Protein AF-A0A7S2JF56-F1 (afdb_monomer_lite)

Sequence (89 aa):
MTEGHPLNTNASSRRLLQEWGFYWDLKRPVLLEKTPTDMLTSRLIQALLTPRATTFLFITRHPLAVALAHRRWACCRSHTLPSLVLQYA

Organism: NCBI:txid156173

pLDDT: mean 85.61, std 12.65, range [45.66, 97.25]

Foldseek 3Di:
DACPDPCLDQVNLVVVCVVQVVVFPPVDPDTDDDDLVCPVVVRSNCSSHPVVRDDDDDDDDDVVVVVVVVVVVVVCPPPDPVNVVVVVD

Structure (mmCIF, N/CA/C/O backbone):
data_AF-A0A7S2JF56-F1
#
_entry.id   AF-A0A7S2JF56-F1
#
loop_
_atom_site.group_PDB
_atom_site.id
_atom_site.type_symbol
_atom_site.label_atom_id
_atom_site.label_alt_id
_atom_site.label_comp_id
_atom_site.label_asym_id
_atom_site.label_entity_id
_atom_site.label_seq_id
_atom_site.pdbx_PDB_ins_code
_atom_site.Cartn_x
_atom_site.Cartn_y
_atom_site.Cartn_z
_atom_site.occupancy
_atom_site.B_iso_or_equiv
_atom_site.auth_seq_id
_atom_site.auth_comp_id
_atom_site.auth_asym_id
_atom_site.auth_atom_id
_atom_site.pdbx_PDB_model_num
ATOM 1 N N . MET A 1 1 ? 9.704 7.088 4.517 1.00 84.75 1 MET A N 1
ATOM 2 C CA . MET A 1 1 ? 8.394 7.482 5.082 1.00 84.75 1 MET A CA 1
ATOM 3 C C . MET A 1 1 ? 7.894 6.340 5.959 1.00 84.75 1 MET A C 1
ATOM 5 O O . MET A 1 1 ? 7.452 5.331 5.428 1.00 84.75 1 MET A O 1
ATOM 9 N N . THR A 1 2 ? 8.053 6.456 7.277 1.00 92.31 2 THR A N 1
ATOM 10 C CA . THR A 1 2 ? 7.737 5.415 8.278 1.00 92.31 2 THR A CA 1
ATOM 11 C C . THR A 1 2 ? 6.604 5.875 9.206 1.00 92.31 2 THR A C 1
ATOM 13 O O . THR A 1 2 ? 6.015 6.930 8.980 1.00 92.31 2 THR A O 1
ATOM 16 N N . GLU A 1 3 ? 6.290 5.117 10.253 1.00 93.44 3 GLU A N 1
ATOM 17 C CA . GLU A 1 3 ? 5.242 5.423 11.235 1.00 93.44 3 GLU A CA 1
ATOM 18 C C . GLU A 1 3 ? 5.432 6.763 11.976 1.00 93.44 3 GLU A C 1
ATOM 20 O O . GLU A 1 3 ? 4.451 7.387 12.365 1.00 93.44 3 GLU A O 1
ATOM 25 N N . GLY A 1 4 ? 6.668 7.252 12.126 1.00 94.56 4 GLY A N 1
ATOM 26 C CA . GLY A 1 4 ? 6.966 8.552 12.750 1.00 94.56 4 GLY A CA 1
ATOM 27 C C . GLY A 1 4 ? 6.871 9.754 11.801 1.00 94.56 4 GLY A C 1
ATOM 28 O O . GLY A 1 4 ? 7.262 10.860 12.163 1.00 94.56 4 GLY A O 1
ATOM 29 N N . HIS A 1 5 ? 6.427 9.552 10.559 1.00 96.75 5 HIS A N 1
ATOM 30 C CA . HIS A 1 5 ? 6.406 10.610 9.553 1.00 96.75 5 HIS A CA 1
ATOM 31 C C . HIS A 1 5 ? 5.340 11.682 9.868 1.00 96.75 5 HIS A C 1
ATOM 33 O O . HIS A 1 5 ? 4.248 11.319 10.300 1.00 96.75 5 HIS A O 1
ATOM 39 N N . PRO A 1 6 ? 5.562 12.978 9.553 1.00 97.25 6 PRO A N 1
ATOM 40 C CA . PRO A 1 6 ? 4.591 14.055 9.814 1.00 97.25 6 PRO A CA 1
ATOM 41 C C . PRO A 1 6 ? 3.213 13.873 9.164 1.00 97.25 6 PRO A C 1
ATOM 43 O O . PRO A 1 6 ? 2.238 14.486 9.582 1.00 97.25 6 PRO A O 1
ATOM 46 N N . LEU A 1 7 ? 3.125 13.030 8.132 1.00 95.94 7 LEU A N 1
ATOM 47 C CA . LEU A 1 7 ? 1.859 12.677 7.483 1.00 95.94 7 LEU A CA 1
ATOM 48 C C . LEU A 1 7 ? 1.065 11.611 8.242 1.00 95.94 7 LEU A C 1
ATOM 50 O O . LEU A 1 7 ? -0.043 11.304 7.820 1.00 95.94 7 LEU A O 1
ATOM 54 N N . ASN A 1 8 ? 1.586 11.044 9.333 1.00 95.75 8 ASN A N 1
ATOM 55 C CA . ASN A 1 8 ? 0.845 10.116 10.178 1.00 95.75 8 ASN A CA 1
ATOM 56 C C . ASN A 1 8 ? -0.180 10.875 11.037 1.00 95.75 8 ASN A C 1
ATOM 58 O O . ASN A 1 8 ? 0.006 11.095 12.232 1.00 95.75 8 ASN A O 1
ATOM 62 N N . THR A 1 9 ? -1.249 11.341 10.392 1.00 95.94 9 THR A N 1
ATOM 63 C CA . THR A 1 9 ? -2.315 12.121 11.021 1.00 95.94 9 THR A CA 1
ATOM 64 C C . THR A 1 9 ? -3.680 11.512 10.729 1.00 95.94 9 THR A C 1
ATOM 66 O O . THR A 1 9 ? -3.908 10.912 9.676 1.00 95.94 9 THR A O 1
ATOM 69 N N . ASN A 1 10 ? -4.647 11.763 11.613 1.00 95.62 10 ASN A N 1
ATOM 70 C CA . ASN A 1 10 ? -6.044 11.370 11.394 1.00 95.62 10 ASN A CA 1
ATOM 71 C C . ASN A 1 10 ? -6.661 12.015 10.138 1.00 95.62 10 ASN A C 1
ATOM 73 O O . ASN A 1 10 ? -7.626 11.494 9.580 1.00 95.62 10 ASN A O 1
ATOM 77 N N . ALA A 1 11 ? -6.154 13.170 9.695 1.00 97.00 11 ALA A N 1
ATOM 78 C CA . ALA A 1 11 ? -6.601 13.802 8.455 1.00 97.00 11 ALA A CA 1
ATOM 79 C C . ALA A 1 11 ? -6.117 13.013 7.230 1.00 97.00 11 ALA A C 1
ATOM 81 O O . ALA A 1 11 ? -6.918 12.684 6.356 1.00 97.00 11 ALA A O 1
ATOM 82 N N . SER A 1 12 ? -4.836 12.643 7.210 1.00 96.25 12 SER A N 1
ATOM 83 C CA . SER A 1 12 ? -4.243 11.814 6.158 1.00 96.25 12 SER A CA 1
ATOM 84 C C . SER A 1 12 ? -4.882 10.426 6.094 1.00 96.25 12 SER A C 1
ATOM 86 O O . SER A 1 12 ? -5.178 9.952 5.003 1.00 96.25 12 SER A O 1
ATOM 88 N N . SER A 1 13 ? -5.171 9.816 7.249 1.00 94.88 13 SER A N 1
ATOM 89 C CA . SER A 1 13 ? -5.869 8.526 7.342 1.00 94.88 13 SER A CA 1
ATOM 90 C C . SER A 1 13 ? -7.253 8.574 6.684 1.00 94.88 13 SER A C 1
ATOM 92 O O . SER A 1 13 ? -7.552 7.784 5.789 1.00 94.88 13 SER A O 1
ATOM 94 N N . ARG A 1 14 ? -8.078 9.562 7.059 1.00 94.94 14 ARG A N 1
ATOM 95 C CA . ARG A 1 14 ? -9.420 9.744 6.483 1.00 94.94 14 ARG A CA 1
ATOM 96 C C . ARG A 1 14 ? -9.372 9.993 4.982 1.00 94.94 14 ARG A C 1
ATOM 98 O O . ARG A 1 14 ? -10.168 9.409 4.255 1.00 94.94 14 ARG A O 1
ATOM 105 N N . ARG A 1 15 ? -8.435 10.825 4.525 1.00 95.94 15 ARG A N 1
ATOM 106 C CA . ARG A 1 15 ? -8.258 11.109 3.100 1.00 95.94 15 ARG A CA 1
ATOM 107 C C . ARG A 1 15 ? -7.882 9.850 2.319 1.00 95.94 15 ARG A C 1
ATOM 109 O O . ARG A 1 15 ? -8.498 9.580 1.296 1.00 95.94 15 ARG A O 1
ATOM 116 N N . LEU A 1 16 ? -6.939 9.059 2.834 1.00 92.81 16 LEU A N 1
ATOM 117 C CA . LEU A 1 16 ? -6.528 7.798 2.218 1.00 92.81 16 LEU A CA 1
ATOM 118 C C . LEU A 1 16 ? -7.712 6.829 2.088 1.00 92.81 16 LEU A C 1
ATOM 120 O O . LEU A 1 16 ? -7.965 6.302 1.010 1.00 92.81 16 LEU A O 1
ATOM 124 N N . LEU A 1 17 ? -8.482 6.646 3.165 1.00 91.94 17 LEU A N 1
ATOM 125 C CA . LEU A 1 17 ? -9.667 5.782 3.163 1.00 91.94 17 LEU A CA 1
ATOM 126 C C . LEU A 1 17 ? -10.763 6.269 2.207 1.00 91.94 17 LEU A C 1
ATOM 128 O O . LEU A 1 17 ? -11.456 5.443 1.625 1.00 91.94 17 LEU A O 1
ATOM 132 N N . GLN A 1 18 ? -10.933 7.581 2.034 1.00 93.56 18 GLN A N 1
ATOM 133 C CA . GLN A 1 18 ? -11.889 8.138 1.072 1.00 93.56 18 GLN A CA 1
ATOM 134 C C . GLN A 1 18 ? -11.453 7.894 -0.375 1.00 93.56 18 GLN A C 1
ATOM 136 O O . GLN A 1 18 ? -12.266 7.473 -1.195 1.00 93.56 18 GLN A O 1
ATOM 141 N N . GLU A 1 19 ? -10.179 8.140 -0.682 1.00 92.81 19 GLU A N 1
ATOM 142 C CA . GLU A 1 19 ? -9.632 7.967 -2.031 1.00 92.81 19 GLU A CA 1
ATOM 143 C C . GLU A 1 19 ? -9.609 6.484 -2.441 1.00 92.81 19 GLU A C 1
ATOM 145 O O . GLU A 1 19 ? -9.966 6.152 -3.571 1.00 92.81 19 GLU A O 1
ATOM 150 N N . TRP A 1 20 ? -9.249 5.580 -1.525 1.00 92.31 20 TRP A N 1
ATOM 151 C CA . TRP A 1 20 ? -9.202 4.135 -1.793 1.00 92.31 20 TRP A CA 1
ATOM 152 C C . TRP A 1 20 ? -10.576 3.473 -1.701 1.00 92.31 20 TRP A C 1
ATOM 154 O O . TRP A 1 20 ? -10.931 2.648 -2.541 1.00 92.31 20 TRP A O 1
ATOM 164 N N . GLY A 1 21 ? -11.382 3.873 -0.715 1.00 92.50 21 GLY A N 1
ATOM 165 C CA . GLY A 1 21 ? -12.705 3.308 -0.461 1.00 92.50 21 GLY A CA 1
ATOM 166 C C . GLY A 1 21 ? -13.674 3.458 -1.630 1.00 92.50 21 GLY A C 1
ATOM 167 O O . GLY A 1 21 ? -14.592 2.654 -1.746 1.00 92.50 21 GLY A O 1
ATOM 168 N N . PHE A 1 22 ? -13.438 4.417 -2.531 1.00 93.12 22 PHE A N 1
ATOM 169 C CA . PHE A 1 22 ? -14.181 4.547 -3.786 1.00 93.12 22 PHE A CA 1
ATOM 170 C C . PHE A 1 22 ? -14.116 3.280 -4.659 1.00 93.12 22 PHE A C 1
ATOM 172 O O . PHE A 1 22 ? -15.093 2.946 -5.327 1.00 93.12 22 PHE A O 1
ATOM 179 N N . TYR A 1 23 ? -12.990 2.560 -4.642 1.00 92.81 23 TYR A N 1
ATOM 180 C CA . TYR A 1 23 ? -12.775 1.364 -5.464 1.00 92.81 23 TYR A CA 1
ATOM 181 C C . TYR A 1 23 ? -13.087 0.053 -4.731 1.00 92.81 23 TYR A C 1
ATOM 183 O O . TYR A 1 23 ? -13.071 -1.018 -5.341 1.00 92.81 23 TYR A O 1
ATOM 191 N N . TRP A 1 24 ? -13.355 0.109 -3.427 1.00 94.19 24 TRP A N 1
ATOM 192 C CA . TRP A 1 24 ? -13.571 -1.069 -2.597 1.00 94.19 24 TRP A CA 1
ATOM 193 C C . TRP A 1 24 ? -15.050 -1.450 -2.484 1.00 94.19 24 TRP A C 1
ATOM 195 O O . TRP A 1 24 ? -15.922 -0.612 -2.269 1.00 94.19 24 TRP A O 1
ATOM 205 N N . ASP A 1 25 ? -15.331 -2.754 -2.522 1.00 94.88 25 ASP A N 1
ATOM 206 C CA . ASP A 1 25 ? -16.621 -3.297 -2.088 1.00 94.88 25 ASP A CA 1
ATOM 207 C C . ASP A 1 25 ? -16.624 -3.441 -0.560 1.00 94.88 25 ASP A C 1
ATOM 209 O O . ASP A 1 25 ? -16.160 -4.440 -0.006 1.00 94.88 25 ASP A O 1
ATOM 213 N N . LEU A 1 26 ? -17.170 -2.435 0.129 1.00 92.69 26 LEU A N 1
ATOM 214 C CA . LEU A 1 26 ? -17.216 -2.381 1.595 1.00 92.69 26 LEU A CA 1
ATOM 215 C C . LEU A 1 26 ? -18.124 -3.447 2.233 1.00 92.69 26 LEU A C 1
ATOM 217 O O . LEU A 1 26 ? -18.173 -3.552 3.457 1.00 92.69 26 LEU A O 1
ATOM 221 N N . LYS A 1 27 ? -18.836 -4.255 1.435 1.00 95.69 27 LYS A N 1
ATOM 222 C CA . LYS A 1 27 ? -19.579 -5.423 1.938 1.00 95.69 27 LYS A CA 1
ATOM 223 C C . LYS A 1 27 ? -18.675 -6.639 2.150 1.00 95.69 27 LYS A C 1
ATOM 225 O O . LYS A 1 27 ? -19.122 -7.636 2.718 1.00 95.69 27 LYS A O 1
ATOM 230 N N . ARG A 1 28 ? -17.424 -6.601 1.675 1.00 95.25 28 ARG A N 1
ATOM 231 C CA . ARG A 1 28 ? -16.465 -7.702 1.820 1.00 95.25 28 ARG A CA 1
ATOM 232 C C . ARG A 1 28 ? -15.759 -7.643 3.177 1.00 95.25 28 ARG A C 1
ATOM 234 O O . ARG A 1 28 ? -15.422 -6.560 3.643 1.00 95.25 28 ARG A O 1
ATOM 241 N N . PRO A 1 29 ? -15.461 -8.803 3.790 1.00 93.38 29 PRO A N 1
ATOM 242 C CA . PRO A 1 29 ? -14.775 -8.857 5.082 1.00 93.38 29 PRO A CA 1
ATOM 243 C C . PRO A 1 29 ? -13.291 -8.472 4.997 1.00 93.38 29 PRO A C 1
ATOM 245 O O . PRO A 1 29 ? -12.676 -8.171 6.014 1.00 93.38 29 PRO A O 1
ATOM 248 N N . VAL A 1 30 ? -12.708 -8.510 3.795 1.00 92.38 30 VAL A N 1
ATOM 249 C CA . VAL A 1 30 ? -11.312 -8.157 3.534 1.00 92.38 30 VAL A CA 1
ATOM 250 C C . VAL A 1 30 ? -11.274 -7.217 2.341 1.00 92.38 30 VAL A C 1
ATOM 252 O O . VAL A 1 30 ? -11.832 -7.526 1.287 1.00 92.38 30 VAL A O 1
ATOM 255 N N . LEU A 1 31 ? -10.597 -6.087 2.520 1.00 92.69 31 LEU A N 1
ATOM 256 C CA . LEU A 1 31 ? -10.343 -5.100 1.479 1.00 92.69 31 LEU A CA 1
ATOM 257 C C . LEU A 1 31 ? -8.893 -5.252 1.026 1.00 92.69 31 LEU A C 1
ATOM 259 O O . LEU A 1 31 ? -7.995 -5.408 1.856 1.00 92.69 31 LEU A O 1
ATOM 263 N N . LEU A 1 32 ? -8.673 -5.251 -0.286 1.00 92.44 32 LEU A N 1
ATOM 264 C CA . LEU A 1 32 ? -7.356 -5.447 -0.877 1.00 92.44 32 LEU A CA 1
ATOM 265 C C . LEU A 1 32 ? -6.980 -4.222 -1.696 1.00 92.44 32 LEU A C 1
ATOM 267 O O . LEU A 1 32 ? -7.752 -3.778 -2.541 1.00 92.44 32 LEU A O 1
ATOM 271 N N . GLU A 1 33 ? -5.759 -3.748 -1.482 1.00 91.94 33 GLU A N 1
ATOM 272 C CA . GLU A 1 33 ? -5.124 -2.745 -2.323 1.00 91.94 33 GLU A CA 1
ATOM 273 C C . GLU A 1 33 ? -3.845 -3.321 -2.925 1.00 91.94 33 GLU A C 1
ATOM 275 O O . GLU A 1 33 ? -3.046 -3.960 -2.232 1.00 91.94 33 GLU A O 1
ATOM 280 N N . LYS A 1 34 ? -3.646 -3.110 -4.230 1.00 89.94 34 LYS A N 1
ATOM 281 C CA . LYS A 1 34 ? -2.435 -3.537 -4.937 1.00 89.94 34 LYS A CA 1
ATOM 282 C C . LYS A 1 34 ? -1.814 -2.329 -5.620 1.00 89.94 34 LYS A C 1
ATOM 284 O O . LYS A 1 34 ? -2.061 -2.064 -6.795 1.00 89.94 34 LYS A O 1
ATOM 289 N N . THR A 1 35 ? -0.866 -1.727 -4.914 1.00 86.38 35 THR A N 1
ATOM 290 C CA . THR A 1 35 ? -0.020 -0.652 -5.431 1.00 86.38 35 THR A CA 1
ATOM 291 C C . THR A 1 35 ? 1.452 -0.978 -5.129 1.00 86.38 35 THR A C 1
ATOM 293 O O . THR A 1 35 ? 1.891 -0.889 -3.986 1.00 86.38 35 THR A O 1
ATOM 296 N N . PRO A 1 36 ? 2.256 -1.426 -6.123 1.00 78.88 36 PRO A N 1
ATOM 297 C CA . PRO A 1 36 ? 3.626 -1.904 -5.881 1.00 78.88 36 PRO A CA 1
ATOM 298 C C . PRO A 1 36 ? 4.565 -0.845 -5.294 1.00 78.88 36 PRO A C 1
ATOM 300 O O . PRO A 1 36 ? 5.510 -1.179 -4.582 1.00 78.88 36 PRO A O 1
ATOM 303 N N . THR A 1 37 ? 4.315 0.428 -5.600 1.00 83.06 37 THR A N 1
ATOM 304 C CA . THR A 1 37 ? 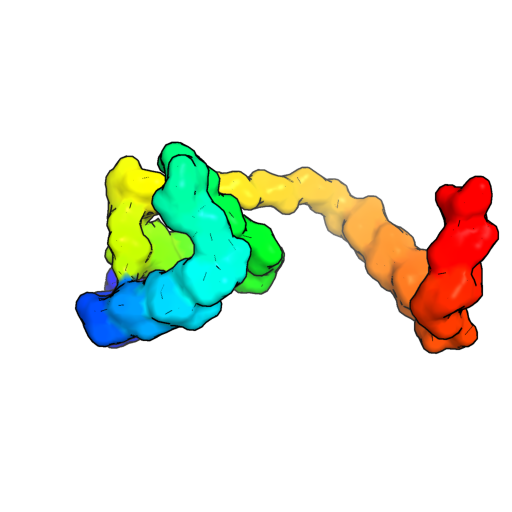5.114 1.565 -5.126 1.00 83.06 37 THR A CA 1
ATOM 305 C C . THR A 1 37 ? 4.978 1.799 -3.625 1.00 83.06 37 THR A C 1
ATOM 307 O O . THR A 1 37 ? 5.889 2.356 -3.013 1.00 83.06 37 THR A O 1
ATOM 310 N N . ASP A 1 38 ? 3.908 1.293 -3.012 1.00 85.56 38 ASP A N 1
ATOM 311 C CA . ASP A 1 38 ? 3.626 1.484 -1.588 1.00 85.56 38 ASP A CA 1
ATOM 312 C C . ASP A 1 38 ? 4.532 0.646 -0.682 1.00 85.56 38 ASP A C 1
ATOM 314 O O . ASP A 1 38 ? 4.527 0.803 0.538 1.00 85.56 38 ASP A O 1
ATOM 318 N N . MET A 1 39 ? 5.386 -0.210 -1.253 1.00 90.75 39 MET A N 1
ATOM 319 C CA . MET A 1 39 ? 6.375 -0.961 -0.483 1.00 90.75 39 MET A CA 1
ATOM 320 C C . MET A 1 39 ? 7.250 -0.047 0.386 1.00 90.75 39 MET A C 1
ATOM 322 O O . MET A 1 39 ? 7.481 -0.348 1.560 1.00 90.75 39 MET A O 1
ATOM 326 N N . LEU A 1 40 ? 7.678 1.096 -0.160 1.00 91.25 40 LEU A N 1
ATOM 327 C CA . LEU A 1 40 ? 8.554 2.055 0.526 1.00 91.25 40 LEU A CA 1
ATOM 328 C C . LEU A 1 40 ? 7.839 2.869 1.618 1.00 91.25 40 LEU A C 1
ATOM 330 O O . LEU A 1 40 ? 8.493 3.427 2.502 1.00 91.25 40 LEU A O 1
ATOM 334 N N . THR A 1 41 ? 6.510 2.955 1.553 1.00 93.25 41 THR A N 1
ATOM 335 C CA . THR A 1 41 ? 5.653 3.724 2.471 1.00 93.25 41 THR A CA 1
ATOM 336 C C . THR A 1 41 ? 4.802 2.821 3.368 1.00 93.25 41 THR A C 1
ATOM 338 O O . THR A 1 41 ? 4.046 3.318 4.200 1.00 93.25 41 THR A O 1
ATOM 341 N N . SER A 1 42 ? 4.963 1.500 3.259 1.00 93.56 42 SER A N 1
ATOM 342 C CA . SER A 1 42 ? 4.151 0.484 3.938 1.00 93.56 42 SER A CA 1
ATOM 343 C C . SER A 1 42 ? 4.031 0.688 5.447 1.00 93.56 42 SER A C 1
ATOM 345 O O . SER A 1 42 ? 2.938 0.576 5.993 1.00 93.56 42 SER A O 1
ATOM 347 N N . ARG A 1 43 ? 5.119 1.065 6.130 1.00 93.50 43 ARG A N 1
ATOM 348 C CA . ARG A 1 43 ? 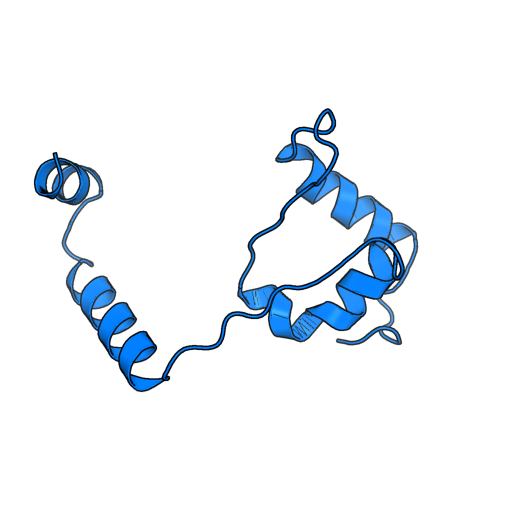5.103 1.360 7.573 1.00 93.50 43 ARG A CA 1
ATOM 349 C C . ARG A 1 43 ? 4.245 2.575 7.930 1.00 93.50 43 ARG A C 1
ATOM 351 O O . ARG A 1 43 ? 3.503 2.530 8.906 1.00 93.50 43 ARG A O 1
ATOM 358 N N . LEU A 1 44 ? 4.298 3.632 7.118 1.00 94.38 44 LEU A N 1
ATOM 359 C CA . LEU A 1 44 ? 3.422 4.792 7.281 1.00 94.38 44 LEU A CA 1
ATOM 360 C C . LEU A 1 44 ? 1.959 4.416 7.010 1.00 94.38 44 LEU A C 1
ATOM 362 O O . LEU A 1 44 ? 1.086 4.763 7.797 1.00 94.38 44 LEU A O 1
ATOM 366 N N . ILE A 1 45 ? 1.684 3.684 5.929 1.00 93.88 45 ILE A N 1
ATOM 367 C CA . ILE A 1 45 ? 0.315 3.278 5.571 1.00 93.88 45 ILE A CA 1
ATOM 368 C C . ILE A 1 45 ? -0.275 2.348 6.644 1.00 93.88 45 ILE A C 1
ATOM 370 O O . ILE A 1 45 ? -1.429 2.517 7.037 1.00 93.88 45 ILE A O 1
ATOM 374 N N . GLN A 1 46 ? 0.524 1.422 7.185 1.00 93.62 46 GLN A N 1
ATOM 375 C CA . GLN A 1 46 ? 0.130 0.573 8.313 1.00 93.62 46 GLN A CA 1
ATOM 376 C C . GLN A 1 46 ? -0.263 1.406 9.540 1.00 93.62 46 GLN A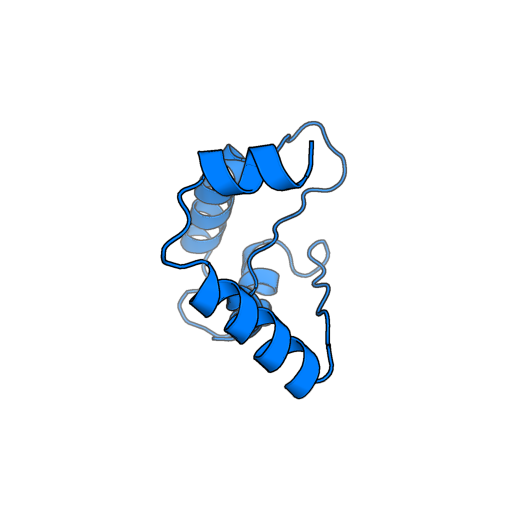 C 1
ATOM 378 O O . GLN A 1 46 ? -1.249 1.086 10.204 1.00 93.62 46 GLN A O 1
ATOM 383 N N . ALA A 1 47 ? 0.485 2.477 9.825 1.00 93.38 47 ALA A N 1
ATOM 384 C CA . ALA A 1 47 ? 0.181 3.400 10.913 1.00 93.38 47 ALA A CA 1
ATOM 385 C C . ALA A 1 47 ? -1.103 4.213 10.666 1.00 93.38 47 ALA A C 1
ATOM 387 O O . ALA A 1 47 ? -1.880 4.412 11.597 1.00 93.38 47 ALA A O 1
ATOM 388 N N . LEU A 1 48 ? -1.342 4.631 9.418 1.00 93.88 48 LEU A N 1
ATOM 389 C CA . LEU A 1 48 ? -2.487 5.453 9.018 1.00 93.88 48 LEU A CA 1
ATOM 390 C C . LEU A 1 48 ? -3.825 4.711 9.011 1.00 93.88 48 LEU A C 1
ATOM 392 O O . LEU A 1 48 ? -4.836 5.300 9.381 1.00 93.88 48 LEU A O 1
ATOM 396 N N . LEU A 1 49 ? -3.865 3.466 8.538 1.00 88.94 49 LEU A N 1
ATOM 397 C CA . LEU A 1 49 ? -5.118 2.720 8.405 1.00 88.94 49 LEU A CA 1
ATOM 398 C C . LEU A 1 49 ? -5.558 2.188 9.768 1.00 88.94 49 LEU A C 1
ATOM 400 O O . LEU A 1 49 ? -6.475 2.711 10.388 1.00 88.94 49 LEU A O 1
ATOM 404 N N . THR A 1 50 ? -4.886 1.142 10.231 1.00 81.06 50 THR A N 1
ATOM 405 C CA . THR A 1 50 ? -5.023 0.553 11.565 1.00 81.06 50 THR A CA 1
ATOM 406 C C . THR A 1 50 ? -3.872 -0.445 11.739 1.00 81.06 50 THR A C 1
ATOM 408 O O . THR A 1 50 ? -3.868 -1.490 11.078 1.00 81.06 50 THR A O 1
ATOM 411 N N . PRO A 1 51 ? -2.914 -0.206 12.652 1.00 71.50 51 PRO A N 1
ATOM 412 C CA . PRO A 1 51 ? -1.724 -1.052 12.778 1.00 71.50 51 PRO A CA 1
ATOM 413 C C . PRO A 1 51 ? -2.016 -2.536 13.030 1.00 71.50 51 PRO A C 1
ATOM 415 O O . PRO A 1 51 ? -1.226 -3.393 12.651 1.00 71.50 51 PRO A O 1
ATOM 418 N N . ARG A 1 52 ? -3.151 -2.841 13.676 1.00 71.50 52 ARG A N 1
ATOM 419 C CA . ARG A 1 52 ? -3.543 -4.206 14.064 1.00 71.50 52 ARG A CA 1
ATOM 420 C C . ARG A 1 52 ? -4.418 -4.935 13.043 1.00 71.50 52 ARG A C 1
ATOM 422 O O . ARG A 1 52 ? -4.544 -6.146 13.154 1.00 71.50 52 ARG A O 1
ATOM 429 N N . ALA A 1 53 ? -5.015 -4.230 12.081 1.00 87.00 53 ALA A N 1
ATOM 430 C CA . ALA A 1 53 ? -5.895 -4.837 11.075 1.00 87.00 53 ALA A CA 1
ATOM 431 C C . ALA A 1 53 ? -5.341 -4.735 9.642 1.00 87.00 53 ALA A C 1
ATOM 433 O O . ALA A 1 53 ? -5.899 -5.331 8.727 1.00 87.00 53 ALA A O 1
ATOM 434 N N . THR A 1 54 ? -4.217 -4.034 9.444 1.00 91.75 54 THR A N 1
ATOM 435 C CA . THR A 1 54 ? -3.568 -3.879 8.134 1.00 91.75 54 THR A CA 1
ATOM 436 C C . THR A 1 54 ? -2.329 -4.767 8.025 1.00 91.75 54 THR A C 1
ATOM 438 O O . THR A 1 54 ? -1.385 -4.631 8.809 1.00 91.75 54 THR A O 1
ATOM 441 N N . THR A 1 55 ? -2.302 -5.633 7.010 1.00 92.06 55 THR A N 1
ATOM 442 C CA . THR A 1 55 ? -1.175 -6.530 6.706 1.00 92.06 55 THR A CA 1
ATOM 443 C C . THR A 1 55 ? -0.683 -6.292 5.280 1.00 92.06 55 THR A C 1
ATOM 445 O O . THR A 1 55 ? -1.481 -6.046 4.382 1.00 92.06 55 THR A O 1
ATOM 448 N N . PHE A 1 56 ? 0.632 -6.383 5.069 1.00 93.00 56 PHE A N 1
ATOM 449 C CA . PHE A 1 56 ? 1.272 -6.196 3.767 1.00 93.00 56 PHE A CA 1
ATOM 450 C C . PHE A 1 56 ? 1.842 -7.516 3.253 1.00 93.00 56 PHE A C 1
ATOM 452 O O . PHE A 1 56 ? 2.553 -8.213 3.977 1.00 93.00 56 PHE A O 1
ATOM 459 N N . LEU A 1 57 ? 1.570 -7.826 1.986 1.00 93.56 57 LEU A N 1
ATOM 460 C CA . LEU A 1 57 ? 2.168 -8.949 1.271 1.00 93.56 57 LEU A CA 1
ATOM 461 C C . LEU A 1 57 ? 3.226 -8.418 0.298 1.00 93.56 57 LEU A C 1
ATOM 463 O O . LEU A 1 57 ? 2.890 -7.831 -0.731 1.00 93.56 57 LEU A O 1
ATOM 467 N N . PHE A 1 58 ? 4.505 -8.648 0.599 1.00 93.31 58 PHE A N 1
ATOM 468 C CA . PHE A 1 58 ? 5.599 -8.315 -0.315 1.00 93.31 58 PHE A CA 1
ATOM 469 C C . PHE A 1 58 ? 5.970 -9.521 -1.165 1.00 93.31 58 PHE A C 1
ATOM 471 O O . PHE A 1 58 ? 6.365 -10.566 -0.655 1.00 93.31 58 PHE A O 1
ATOM 478 N N . ILE A 1 59 ? 5.865 -9.357 -2.480 1.00 91.19 59 ILE A N 1
ATOM 479 C CA . ILE A 1 59 ? 6.232 -10.390 -3.443 1.00 91.19 59 ILE A CA 1
ATOM 480 C C . ILE A 1 59 ? 7.658 -10.112 -3.910 1.00 91.19 59 ILE A C 1
ATOM 482 O O . ILE A 1 59 ? 7.916 -9.110 -4.577 1.00 91.19 59 ILE A O 1
ATOM 486 N N . THR A 1 60 ? 8.580 -11.019 -3.601 1.00 91.94 60 THR A N 1
ATOM 487 C CA . THR A 1 60 ? 9.943 -10.995 -4.134 1.00 91.94 60 THR A CA 1
ATOM 488 C C . THR A 1 60 ? 10.039 -11.899 -5.359 1.00 91.94 60 THR A C 1
ATOM 490 O O . THR A 1 60 ? 9.432 -12.967 -5.436 1.00 91.94 60 THR A O 1
ATOM 493 N N . ARG A 1 61 ? 10.784 -11.455 -6.372 1.00 91.75 61 ARG A N 1
ATOM 494 C CA . ARG A 1 61 ? 11.099 -12.241 -7.572 1.00 91.75 61 ARG A CA 1
ATOM 495 C C . ARG A 1 61 ? 12.544 -11.977 -7.960 1.00 91.75 61 ARG A C 1
ATOM 497 O O . ARG A 1 61 ? 13.087 -10.919 -7.649 1.00 91.75 61 ARG A O 1
ATOM 504 N N . HIS A 1 62 ? 13.154 -12.921 -8.671 1.00 95.94 62 HIS A N 1
ATOM 505 C CA . HIS A 1 62 ? 14.514 -12.754 -9.166 1.00 95.94 62 HIS A CA 1
ATOM 506 C C . HIS A 1 62 ? 14.612 -11.495 -10.055 1.00 95.94 62 HIS A C 1
ATOM 508 O O . HIS A 1 62 ? 13.841 -11.383 -11.016 1.00 95.94 62 HIS A O 1
ATOM 514 N N . PRO A 1 63 ? 15.554 -10.565 -9.806 1.00 92.88 63 PRO A N 1
ATOM 515 C CA . PRO A 1 63 ? 15.599 -9.279 -10.505 1.00 92.88 63 PRO A CA 1
ATOM 516 C C . PRO A 1 63 ? 15.783 -9.435 -12.020 1.00 92.88 63 PRO A C 1
ATOM 518 O O . PRO A 1 63 ? 15.136 -8.724 -12.783 1.00 92.88 63 PRO A O 1
ATOM 521 N N . LEU A 1 64 ? 16.568 -10.421 -12.478 1.00 92.81 64 LEU A N 1
ATOM 522 C CA . LEU A 1 64 ? 16.693 -10.714 -13.916 1.00 92.81 64 LEU A CA 1
ATOM 523 C C . LEU A 1 64 ? 15.365 -11.137 -14.557 1.00 92.81 64 LEU A C 1
ATOM 525 O O . LEU A 1 64 ? 15.064 -10.710 -15.667 1.00 92.81 64 LEU A O 1
ATOM 529 N N . ALA A 1 65 ? 14.544 -11.932 -13.866 1.00 92.06 65 ALA A N 1
ATOM 530 C CA . ALA A 1 65 ? 13.246 -12.347 -14.392 1.00 92.06 65 ALA A CA 1
ATOM 531 C C . ALA A 1 65 ? 12.290 -11.149 -14.504 1.00 92.06 65 ALA A C 1
ATOM 533 O O . ALA A 1 65 ? 11.575 -11.020 -15.498 1.00 92.06 65 ALA A O 1
ATOM 534 N N . VAL A 1 66 ? 12.320 -10.240 -13.522 1.00 90.44 66 VAL A N 1
ATOM 535 C CA . VAL A 1 66 ? 11.559 -8.981 -13.558 1.00 90.44 66 VAL A CA 1
ATOM 536 C C . VAL A 1 66 ? 12.044 -8.092 -14.707 1.00 90.44 66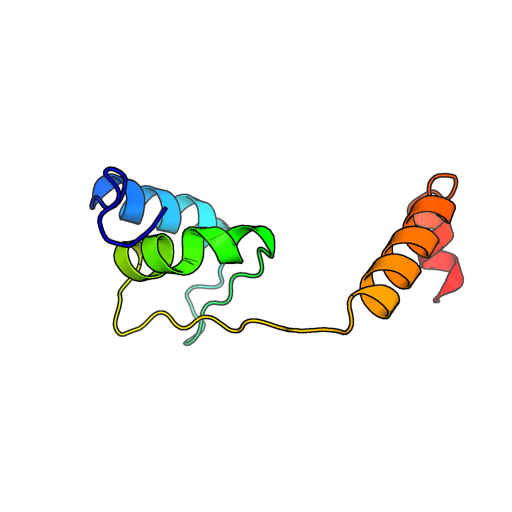 VAL A C 1
ATOM 538 O O . VAL A 1 66 ? 11.226 -7.629 -15.499 1.00 90.44 66 VAL A O 1
ATOM 541 N N . ALA A 1 67 ? 13.357 -7.910 -14.865 1.00 88.69 67 ALA A N 1
ATOM 542 C CA . ALA A 1 67 ? 13.937 -7.093 -15.930 1.00 88.69 67 ALA A CA 1
ATOM 543 C C . ALA A 1 67 ? 13.609 -7.632 -17.334 1.00 88.69 67 ALA A C 1
ATOM 545 O O . ALA A 1 67 ? 13.196 -6.868 -18.207 1.00 88.69 67 ALA A O 1
ATOM 546 N N . LEU A 1 68 ? 13.734 -8.947 -17.552 1.00 88.44 68 LEU A N 1
ATOM 547 C CA . LEU A 1 68 ? 13.375 -9.590 -18.820 1.00 88.44 68 LEU A CA 1
ATOM 548 C C . LEU A 1 68 ? 11.879 -9.465 -19.119 1.00 88.44 68 LEU A C 1
ATOM 550 O O . LEU A 1 68 ? 11.511 -9.155 -20.254 1.00 88.44 68 LEU A O 1
ATOM 554 N N . ALA A 1 69 ? 11.024 -9.643 -18.106 1.00 86.31 69 ALA A N 1
ATOM 555 C CA . ALA A 1 69 ? 9.594 -9.412 -18.251 1.00 86.31 69 ALA A CA 1
ATOM 556 C C . ALA A 1 69 ? 9.334 -7.962 -18.680 1.00 86.31 69 ALA A C 1
ATOM 558 O O . ALA A 1 69 ? 8.758 -7.754 -19.744 1.00 86.31 69 ALA A O 1
ATOM 559 N N . HIS A 1 70 ? 9.832 -6.968 -17.934 1.00 83.19 70 HIS A N 1
ATOM 560 C CA . HIS A 1 70 ? 9.673 -5.543 -18.258 1.00 83.19 70 HIS A CA 1
ATOM 561 C C . HIS A 1 70 ? 10.220 -5.171 -19.648 1.00 83.19 70 HIS A C 1
ATOM 563 O O . HIS A 1 70 ? 9.604 -4.368 -20.351 1.00 83.19 70 HIS A O 1
ATOM 569 N N . ARG A 1 71 ? 11.327 -5.782 -20.095 1.00 79.50 71 ARG A N 1
ATOM 570 C CA . ARG A 1 71 ? 11.865 -5.581 -21.450 1.00 79.50 71 ARG A CA 1
ATOM 571 C C . ARG A 1 71 ? 10.893 -6.053 -22.534 1.00 79.50 71 ARG A C 1
ATOM 573 O O . ARG A 1 71 ? 10.741 -5.359 -23.536 1.00 79.50 71 ARG A O 1
ATOM 580 N N . ARG A 1 72 ? 10.202 -7.182 -22.338 1.00 70.81 72 ARG A N 1
ATOM 581 C CA . ARG A 1 72 ? 9.182 -7.670 -23.286 1.00 70.81 72 ARG A CA 1
ATOM 582 C C . ARG A 1 72 ? 8.039 -6.663 -23.448 1.00 70.81 72 ARG A C 1
ATOM 584 O O . ARG A 1 72 ? 7.629 -6.401 -24.572 1.00 70.81 72 ARG A O 1
ATOM 591 N N . TRP A 1 73 ? 7.598 -6.027 -22.360 1.00 65.19 73 TRP A N 1
ATOM 592 C CA . TRP A 1 73 ? 6.581 -4.965 -22.414 1.00 65.19 73 TRP A CA 1
ATOM 593 C C 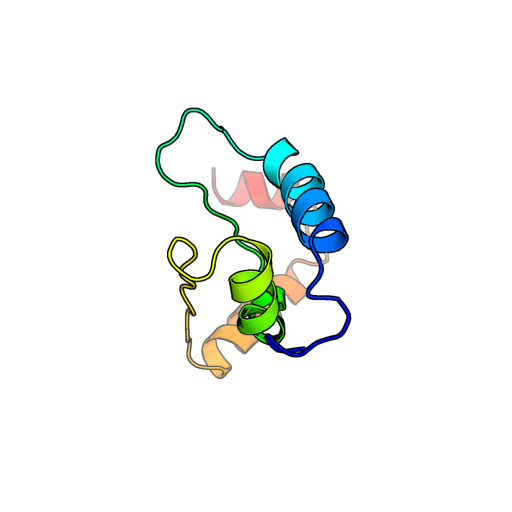. TRP A 1 73 ? 7.059 -3.726 -23.177 1.00 65.19 73 TRP A C 1
ATOM 595 O O . TRP A 1 73 ? 6.289 -3.113 -23.910 1.00 65.19 73 TRP A O 1
ATOM 605 N N . ALA A 1 74 ? 8.343 -3.380 -23.075 1.00 63.62 74 ALA A N 1
ATOM 606 C CA . ALA A 1 74 ? 8.931 -2.279 -23.834 1.00 63.62 74 ALA A CA 1
ATOM 607 C C . ALA A 1 74 ? 8.929 -2.533 -25.358 1.00 63.62 74 ALA A C 1
ATOM 609 O O . ALA A 1 74 ? 8.848 -1.579 -26.137 1.00 63.62 74 ALA A O 1
ATOM 610 N N . CYS A 1 75 ? 8.984 -3.800 -25.782 1.00 62.50 75 CYS A N 1
ATOM 611 C CA . CYS A 1 75 ? 8.812 -4.216 -27.177 1.00 62.50 75 CYS A CA 1
ATOM 612 C C . CYS A 1 75 ? 7.341 -4.193 -27.629 1.00 62.50 75 CYS A C 1
ATOM 614 O O . CYS A 1 75 ? 7.079 -4.086 -28.819 1.00 62.50 75 CYS A O 1
ATOM 616 N N . CYS A 1 76 ? 6.382 -4.214 -26.699 1.00 57.38 76 CYS A N 1
ATOM 617 C CA . CYS A 1 76 ? 4.956 -4.054 -26.989 1.00 57.38 76 CYS A CA 1
ATOM 618 C C . CYS A 1 76 ? 4.522 -2.581 -27.120 1.00 57.38 76 CYS A C 1
ATOM 620 O O . CYS A 1 76 ? 3.333 -2.315 -27.245 1.00 57.38 76 CYS A O 1
ATOM 622 N N . ARG A 1 77 ? 5.450 -1.610 -27.117 1.00 61.12 77 ARG A N 1
ATOM 623 C CA . ARG A 1 77 ? 5.119 -0.175 -27.248 1.00 61.12 77 ARG A CA 1
ATOM 624 C C . ARG A 1 77 ? 4.471 0.202 -28.581 1.00 61.12 77 ARG A C 1
ATOM 626 O O . ARG A 1 77 ? 3.727 1.172 -28.624 1.00 61.12 77 ARG A O 1
ATOM 633 N N . SER A 1 78 ? 4.749 -0.545 -29.647 1.00 70.62 78 SER A N 1
ATOM 634 C CA . SER A 1 78 ? 4.105 -0.378 -30.956 1.00 70.62 78 SER A CA 1
ATOM 635 C C . SER A 1 78 ? 2.755 -1.095 -31.067 1.00 70.62 78 SER A C 1
ATOM 637 O O . SER A 1 78 ? 2.054 -0.909 -32.058 1.00 70.62 78 SER A O 1
ATOM 639 N N . HIS A 1 79 ? 2.384 -1.916 -30.080 1.00 67.44 79 HIS A N 1
ATOM 640 C CA . HIS A 1 79 ? 1.127 -2.655 -30.076 1.00 67.44 79 HIS A CA 1
ATOM 641 C C . HIS A 1 79 ? 0.032 -1.840 -29.384 1.00 67.44 79 HIS A C 1
ATOM 643 O O . HIS A 1 79 ? 0.181 -1.394 -28.247 1.00 67.44 79 HIS A O 1
ATOM 649 N N . THR A 1 80 ? -1.095 -1.654 -30.066 1.00 70.31 80 THR A N 1
ATOM 650 C CA . THR A 1 80 ? -2.289 -1.029 -29.487 1.00 70.31 80 THR A CA 1
ATOM 651 C C . THR A 1 80 ? -3.044 -2.042 -28.621 1.00 70.31 80 THR A C 1
ATOM 653 O O . THR A 1 80 ? -2.985 -3.246 -28.876 1.00 70.31 80 THR A O 1
ATOM 656 N N . LEU A 1 81 ? -3.782 -1.575 -27.607 1.00 63.78 81 LEU A N 1
ATOM 657 C CA . LEU A 1 81 ? -4.600 -2.430 -26.727 1.00 63.78 81 LEU A CA 1
ATOM 658 C C . LEU A 1 81 ? -5.461 -3.465 -27.487 1.00 63.78 81 LEU A C 1
ATOM 660 O O . LEU A 1 81 ? -5.415 -4.637 -27.114 1.00 63.78 81 LEU A O 1
ATOM 664 N N . PRO A 1 82 ? -6.161 -3.110 -28.586 1.00 71.31 82 PRO A N 1
ATOM 665 C CA . PRO A 1 82 ? -6.915 -4.084 -29.378 1.00 71.31 82 PRO A CA 1
ATOM 666 C C . PRO A 1 82 ? -6.045 -5.207 -29.963 1.00 71.31 82 PRO A C 1
ATOM 668 O O . PRO A 1 82 ? -6.457 -6.363 -29.972 1.00 71.31 82 PRO A O 1
ATOM 671 N N . SER A 1 83 ? -4.820 -4.889 -30.401 1.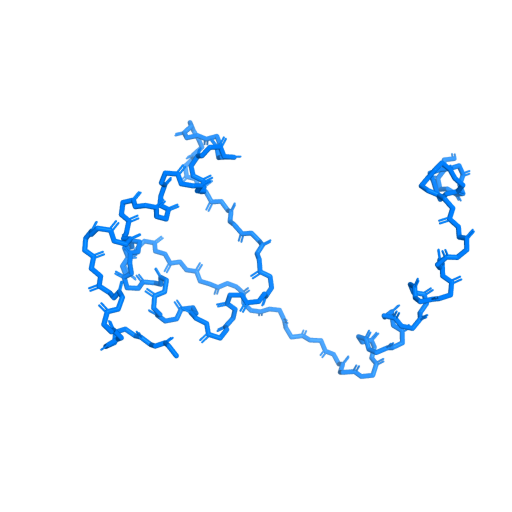00 69.44 83 SER A N 1
ATOM 672 C CA . SER A 1 83 ? -3.899 -5.875 -30.986 1.00 69.44 83 SER A CA 1
ATOM 673 C C . SER A 1 83 ? -3.395 -6.909 -29.974 1.00 69.44 83 SER A C 1
ATOM 675 O O . SER A 1 83 ? -3.052 -8.023 -30.357 1.00 69.44 83 SER A O 1
ATOM 677 N N . LEU A 1 84 ? -3.382 -6.559 -28.684 1.00 65.38 84 LEU A N 1
ATOM 678 C CA . LEU A 1 84 ? -2.972 -7.457 -27.605 1.00 65.38 84 LEU A CA 1
ATOM 679 C C . LEU A 1 84 ? -4.118 -8.366 -27.155 1.00 65.38 84 LEU A C 1
ATOM 681 O O . LEU A 1 84 ? -3.879 -9.527 -26.850 1.00 65.38 84 LEU A O 1
ATOM 685 N N . VAL A 1 85 ? -5.358 -7.867 -27.141 1.00 67.00 85 VAL A N 1
ATOM 686 C CA . VAL A 1 85 ? -6.534 -8.664 -26.750 1.00 67.00 85 VAL A CA 1
ATOM 687 C C . VAL A 1 85 ? -6.799 -9.790 -27.755 1.00 67.00 85 VAL A C 1
ATOM 689 O O . VAL A 1 85 ? -7.089 -10.910 -27.351 1.00 67.00 85 VAL A O 1
ATOM 692 N N . LEU A 1 86 ? -6.619 -9.523 -29.052 1.00 60.84 86 LEU A N 1
ATOM 693 C CA . LEU A 1 86 ? -6.818 -10.513 -30.119 1.00 60.84 86 LEU A CA 1
ATOM 694 C C . LEU A 1 86 ? -5.728 -11.598 -30.186 1.00 60.84 86 LEU A C 1
ATOM 696 O O . LEU A 1 86 ? -5.937 -12.617 -30.827 1.00 60.84 86 LEU A O 1
ATOM 700 N N . GLN A 1 87 ? -4.565 -11.401 -29.554 1.00 56.09 87 GLN A N 1
ATOM 701 C CA . GLN A 1 87 ? -3.485 -12.403 -29.541 1.00 56.09 87 GLN A CA 1
ATOM 702 C C . GLN A 1 87 ? -3.675 -13.508 -28.492 1.00 56.09 87 GLN A C 1
ATOM 704 O O . GLN A 1 87 ? -2.962 -14.509 -28.537 1.00 56.09 87 GLN A O 1
ATOM 709 N N . TYR A 1 88 ? -4.589 -13.317 -27.539 1.00 48.28 88 TYR A N 1
ATOM 710 C CA . TYR A 1 88 ? -4.832 -14.245 -26.429 1.00 48.28 88 TYR A CA 1
ATOM 711 C C . TYR A 1 88 ? -6.308 -14.678 -26.322 1.00 48.28 88 TYR A C 1
ATOM 713 O O . TYR A 1 88 ? -6.693 -15.233 -25.293 1.00 48.28 88 TYR A O 1
ATOM 721 N N . ALA A 1 89 ? -7.110 -14.419 -27.361 1.00 45.66 89 ALA A N 1
ATOM 722 C CA . ALA A 1 89 ? -8.468 -14.937 -27.550 1.00 45.66 89 ALA A CA 1
ATOM 723 C C . ALA A 1 89 ? -8.449 -16.016 -28.639 1.00 45.66 89 ALA A C 1
ATOM 725 O O . ALA A 1 89 ? -9.158 -17.030 -28.462 1.00 45.66 89 ALA A O 1
#

Secondary structure (DSSP, 8-state):
--TTSTT-SHHHHHHHHHHHHTTS-TTSSS-----GGGGGGHHHHHHHH-TTT---------HHHHHHHHHHHHHGGG--HHHHHTT--

Radius of gyration: 17.86 Å; chains: 1; bounding box: 36×29×45 Å